Protein AF-A0AA45MJH7-F1 (afdb_monomer_lite)

Radius of gyration: 21.98 Å; chains: 1; bounding box: 47×29×57 Å

Foldseek 3Di:
DCVVVVVVVVVVVVVPPPPVVVVVVVVVVVVVVVVLVVQVVCCVVPVWHWDDDDPDIDTDDPVVSVVSVVVVVVVVVVPD

pLDDT: mean 72.45, std 13.28, range [42.12, 90.88]

Secondary structure (DSSP, 8-state):
--HHHHHHHHHHHHHS---TTHHHHHHHHHHHHHHHHHHHHHHHHH---EEEETTEEEEPPHHHHHHHHHHHHHHHHS--

Structure (mmCIF, N/CA/C/O backbone):
data_AF-A0AA45MJH7-F1
#
_entry.id   AF-A0AA45MJH7-F1
#
loop_
_atom_site.group_PDB
_atom_site.id
_atom_site.type_symbol
_atom_site.label_atom_id
_atom_site.label_alt_id
_atom_site.label_comp_id
_atom_site.label_asym_id
_atom_site.label_entity_id
_atom_site.label_seq_id
_atom_site.pdbx_PDB_ins_code
_atom_site.Cartn_x
_atom_site.Cartn_y
_atom_site.Cartn_z
_atom_site.occupancy
_atom_site.B_iso_or_equiv
_atom_site.auth_seq_id
_atom_site.auth_comp_id
_atom_site.auth_asym_id
_atom_site.auth_atom_id
_atom_site.pdbx_PDB_model_num
ATOM 1 N N . MET A 1 1 ? 36.512 -16.451 -41.675 1.00 61.84 1 MET A N 1
ATOM 2 C CA . MET A 1 1 ? 37.080 -16.460 -40.306 1.00 61.84 1 MET A CA 1
ATOM 3 C C . MET A 1 1 ? 36.223 -15.615 -39.351 1.00 61.84 1 MET A C 1
ATOM 5 O O . MET A 1 1 ? 36.704 -14.639 -38.803 1.00 61.84 1 MET A O 1
ATOM 9 N N . LEU A 1 2 ? 34.940 -15.953 -39.161 1.00 71.81 2 LEU A N 1
ATOM 10 C CA . LEU A 1 2 ? 34.025 -15.201 -38.268 1.00 71.81 2 LEU A CA 1
ATOM 11 C C . LEU A 1 2 ? 33.668 -15.972 -36.987 1.00 71.81 2 LEU A C 1
ATOM 13 O O . LEU A 1 2 ? 33.273 -15.380 -35.990 1.00 71.81 2 LEU A O 1
ATOM 17 N N . VAL A 1 3 ? 33.882 -17.288 -36.996 1.00 76.69 3 VAL A N 1
ATOM 18 C CA . VAL A 1 3 ? 33.634 -18.202 -35.873 1.00 76.69 3 VAL A CA 1
ATOM 19 C C . VAL A 1 3 ? 34.301 -17.770 -34.556 1.00 76.69 3 VAL A C 1
ATOM 21 O O . VAL A 1 3 ? 33.599 -17.761 -33.548 1.00 76.69 3 VAL A O 1
ATOM 24 N N . PRO A 1 4 ? 35.586 -17.352 -34.50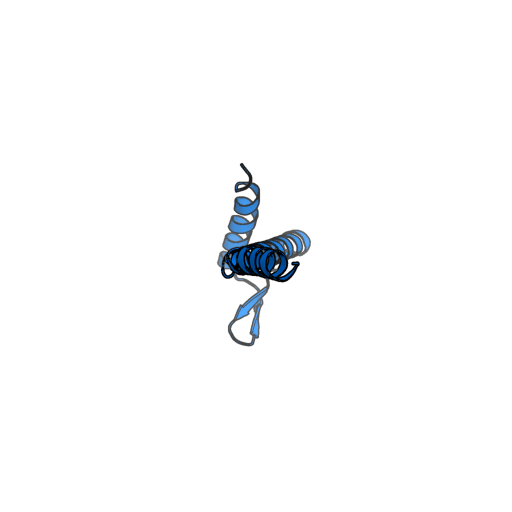7 1.00 77.62 4 PRO A N 1
ATOM 25 C CA . PRO A 1 4 ? 36.191 -16.969 -33.229 1.00 77.62 4 PRO A CA 1
ATOM 26 C C . PRO A 1 4 ? 35.569 -15.692 -32.655 1.00 77.62 4 PRO A C 1
ATOM 28 O O . PRO A 1 4 ? 35.435 -15.574 -31.444 1.00 77.62 4 PRO A O 1
ATOM 31 N N . PHE A 1 5 ? 35.121 -14.769 -33.511 1.00 80.31 5 PHE A N 1
ATOM 32 C CA . PHE A 1 5 ? 34.440 -13.546 -33.088 1.00 80.31 5 PHE A CA 1
ATOM 33 C C . PHE A 1 5 ? 33.066 -13.841 -32.490 1.00 80.31 5 PHE A C 1
ATOM 35 O O . PHE A 1 5 ? 32.726 -13.303 -31.442 1.00 80.31 5 PHE A O 1
ATOM 42 N N . VAL A 1 6 ? 32.297 -14.732 -33.121 1.00 85.06 6 VAL A N 1
ATOM 43 C CA . VAL A 1 6 ? 30.984 -15.149 -32.609 1.00 85.06 6 VAL A CA 1
ATOM 44 C C . VAL A 1 6 ? 31.128 -15.837 -31.252 1.00 85.06 6 VAL A C 1
ATOM 46 O O . VAL A 1 6 ? 30.384 -15.522 -30.328 1.00 85.06 6 VAL A O 1
ATOM 49 N N . LEU A 1 7 ? 32.122 -16.717 -31.099 1.00 87.31 7 LEU A N 1
ATOM 50 C CA . LEU A 1 7 ? 32.403 -17.377 -29.823 1.00 87.31 7 LEU A CA 1
ATOM 51 C C . LEU A 1 7 ? 32.843 -16.385 -28.747 1.00 87.31 7 LEU A C 1
ATOM 53 O O . LEU A 1 7 ? 32.405 -16.512 -27.610 1.00 87.31 7 LEU A O 1
ATOM 57 N N . LEU A 1 8 ? 33.646 -15.379 -29.099 1.00 83.69 8 LEU A N 1
ATOM 58 C CA . LEU A 1 8 ? 34.070 -14.340 -28.162 1.00 83.69 8 LEU A CA 1
ATOM 59 C C . LEU A 1 8 ? 32.882 -13.495 -27.682 1.00 83.69 8 LEU A C 1
ATOM 61 O O . LEU A 1 8 ? 32.773 -13.212 -26.495 1.00 83.69 8 LEU A O 1
ATOM 65 N N . VAL A 1 9 ? 31.971 -13.132 -28.589 1.00 84.25 9 VAL A N 1
ATOM 66 C CA . VAL A 1 9 ? 30.757 -12.367 -28.267 1.00 84.25 9 VAL A CA 1
ATOM 67 C C . VAL A 1 9 ? 29.809 -13.190 -27.396 1.00 84.25 9 VAL A C 1
ATOM 69 O O . VAL A 1 9 ? 29.335 -12.692 -26.379 1.00 84.25 9 VAL A O 1
ATOM 72 N N . LEU A 1 10 ? 29.574 -14.460 -27.738 1.00 82.12 10 LEU A N 1
ATOM 73 C CA . LEU A 1 10 ? 28.743 -15.365 -26.937 1.00 82.12 10 LEU A CA 1
ATOM 74 C C . LEU A 1 10 ? 29.356 -15.638 -25.563 1.00 82.12 10 LEU A C 1
ATOM 76 O O . LEU A 1 10 ? 28.644 -15.633 -24.564 1.00 82.12 10 LEU A O 1
ATOM 80 N N . TYR A 1 11 ? 30.674 -15.823 -25.502 1.00 84.12 11 TYR A N 1
ATOM 81 C CA . TYR A 1 11 ? 31.405 -15.955 -24.249 1.00 84.12 11 TYR A CA 1
ATOM 82 C C . TYR A 1 11 ? 31.242 -14.700 -23.394 1.00 84.12 11 TYR A C 1
ATOM 84 O O . TYR A 1 11 ? 30.922 -14.803 -22.219 1.00 84.12 11 TYR A O 1
ATOM 92 N N . TRP A 1 12 ? 31.357 -13.513 -23.989 1.00 78.25 12 TRP A N 1
ATOM 93 C CA . TRP A 1 12 ? 31.193 -12.252 -23.272 1.00 78.25 12 TRP A CA 1
ATOM 94 C C . TRP A 1 12 ? 29.762 -12.035 -22.760 1.00 78.25 12 TRP A C 1
ATOM 96 O O . TRP A 1 12 ? 29.575 -11.528 -21.657 1.00 78.25 12 TRP A O 1
ATOM 106 N N . ILE A 1 13 ? 28.751 -12.463 -23.523 1.00 73.81 13 ILE A N 1
ATOM 107 C CA . ILE A 1 13 ? 27.340 -12.427 -23.108 1.00 73.81 13 ILE A CA 1
ATOM 108 C C . ILE A 1 13 ? 27.081 -13.423 -21.968 1.00 73.81 13 ILE A C 1
ATOM 110 O O . ILE A 1 13 ? 26.409 -13.066 -21.007 1.00 73.81 13 ILE A O 1
ATOM 114 N N . SER A 1 14 ? 27.653 -14.628 -22.030 1.00 68.94 14 SER A N 1
ATOM 115 C CA . SER A 1 14 ? 27.527 -15.647 -20.976 1.00 68.94 14 SER A CA 1
ATOM 116 C C . SER A 1 14 ? 28.372 -15.355 -19.730 1.00 68.94 14 SER A C 1
ATOM 118 O O . SER A 1 14 ? 28.045 -15.824 -18.645 1.00 68.94 14 SER A O 1
ATOM 120 N N . SER A 1 15 ? 29.468 -14.602 -19.869 1.00 63.03 15 SER A N 1
ATOM 121 C CA . SER A 1 15 ? 30.318 -14.147 -18.760 1.00 63.03 15 SER A CA 1
ATOM 122 C C . SER A 1 15 ? 29.784 -12.903 -18.066 1.00 63.03 15 SER A C 1
ATOM 124 O O . SER A 1 15 ? 30.305 -12.550 -17.009 1.00 63.03 15 SER A O 1
ATOM 126 N N . ARG A 1 16 ? 28.754 -12.238 -18.610 1.00 59.25 16 ARG A N 1
ATOM 127 C CA . ARG A 1 16 ? 27.937 -11.366 -17.771 1.00 59.25 16 ARG A CA 1
ATOM 128 C C . ARG A 1 16 ? 27.190 -12.295 -16.821 1.00 59.25 16 ARG A C 1
ATOM 130 O O . ARG A 1 16 ? 26.351 -13.053 -17.306 1.00 59.25 16 ARG A O 1
ATOM 137 N N . PRO A 1 17 ? 27.499 -12.300 -15.511 1.00 52.50 17 PRO A N 1
ATOM 138 C CA . PRO A 1 17 ? 26.662 -13.011 -14.565 1.00 52.50 17 PRO A CA 1
ATOM 139 C C . PRO A 1 17 ? 25.253 -12.479 -14.792 1.00 52.50 17 PRO A C 1
ATOM 141 O O . PRO A 1 17 ? 25.021 -11.278 -14.662 1.00 52.50 17 PRO A O 1
ATOM 144 N N . GLY A 1 18 ? 24.351 -13.345 -15.256 1.00 50.94 18 GLY A N 1
ATOM 145 C CA . GLY A 1 18 ? 22.951 -12.982 -15.352 1.00 50.94 18 GLY A CA 1
ATOM 146 C C . GLY A 1 18 ? 22.554 -12.408 -14.000 1.00 50.94 18 GLY A C 1
ATOM 147 O O . GLY A 1 18 ? 22.846 -13.016 -12.973 1.00 50.94 18 GLY A O 1
ATOM 148 N N . ASP A 1 19 ? 21.954 -11.224 -14.000 1.00 52.72 19 ASP A N 1
ATOM 149 C CA . ASP A 1 19 ? 21.503 -10.497 -12.816 1.00 52.72 19 ASP A CA 1
ATOM 150 C C . ASP A 1 19 ? 20.402 -11.233 -11.999 1.00 52.72 19 ASP A C 1
ATOM 152 O O . ASP A 1 19 ? 19.495 -10.608 -11.453 1.00 52.72 19 ASP A O 1
ATOM 156 N N . GLY A 1 20 ? 20.417 -12.561 -11.889 1.00 58.50 20 GLY A N 1
ATOM 157 C CA . GLY A 1 20 ? 19.700 -13.297 -10.847 1.00 58.50 20 GLY A CA 1
ATOM 158 C C . GLY A 1 20 ? 20.656 -13.426 -9.670 1.00 58.50 20 GLY A C 1
ATOM 159 O O . GLY A 1 20 ? 21.600 -14.204 -9.781 1.00 58.50 20 GLY A O 1
ATOM 160 N N . PRO A 1 21 ? 20.544 -12.614 -8.603 1.00 51.00 21 PRO A N 1
ATOM 161 C CA . PRO A 1 21 ? 19.332 -12.279 -7.847 1.00 51.00 21 PRO A CA 1
ATOM 162 C C . PRO A 1 21 ? 19.101 -10.764 -7.649 1.00 51.00 21 PRO A C 1
ATOM 164 O O . PRO A 1 21 ? 18.203 -10.366 -6.911 1.00 51.00 21 PRO A O 1
ATOM 167 N N . ALA A 1 22 ? 19.914 -9.906 -8.271 1.00 51.28 22 ALA A N 1
ATOM 168 C CA . ALA A 1 22 ? 19.890 -8.460 -8.047 1.00 51.28 22 ALA A CA 1
ATOM 169 C C . ALA A 1 22 ? 18.744 -7.759 -8.792 1.00 51.28 22 ALA A C 1
ATOM 171 O O . ALA A 1 22 ? 18.180 -6.797 -8.276 1.00 51.28 22 ALA A O 1
ATOM 172 N N . VAL A 1 23 ? 18.360 -8.239 -9.981 1.00 50.97 23 VAL A N 1
ATOM 173 C CA . VAL A 1 23 ? 17.204 -7.701 -10.723 1.00 50.97 23 VAL A CA 1
ATOM 174 C C . VAL A 1 23 ? 15.886 -8.173 -10.122 1.00 50.97 23 VAL A C 1
ATOM 176 O O . VAL A 1 23 ? 14.92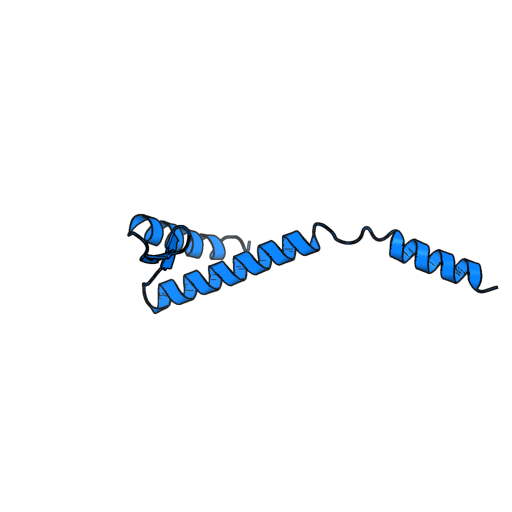2 -7.414 -10.145 1.00 50.97 23 VAL A O 1
ATOM 179 N N . THR A 1 24 ? 15.841 -9.381 -9.555 1.00 52.44 24 THR A N 1
ATOM 180 C CA . THR A 1 24 ? 14.707 -9.828 -8.736 1.00 52.44 24 THR A CA 1
ATOM 181 C C . THR A 1 24 ? 14.647 -9.023 -7.447 1.00 52.44 24 THR A C 1
ATOM 183 O O . THR A 1 24 ? 13.676 -8.314 -7.275 1.00 52.44 24 THR A O 1
ATOM 186 N N . ALA A 1 25 ? 15.723 -8.934 -6.656 1.00 55.84 25 ALA A N 1
ATOM 187 C CA . ALA A 1 25 ? 15.729 -8.146 -5.419 1.00 55.84 25 ALA A CA 1
ATOM 188 C C . ALA A 1 25 ? 15.395 -6.657 -5.630 1.00 55.84 25 ALA A C 1
ATOM 190 O O . ALA A 1 25 ? 14.671 -6.079 -4.830 1.00 55.84 25 ALA A O 1
ATOM 191 N N . ARG A 1 26 ? 15.867 -6.024 -6.718 1.00 51.19 26 ARG A N 1
ATOM 192 C CA . ARG A 1 26 ? 15.460 -4.650 -7.072 1.00 51.19 26 ARG A CA 1
ATOM 193 C C . ARG A 1 26 ? 14.012 -4.559 -7.542 1.00 51.19 26 ARG A C 1
ATOM 195 O O . ARG A 1 26 ? 13.390 -3.529 -7.323 1.00 51.19 26 ARG A O 1
ATOM 202 N N . ARG A 1 27 ? 13.486 -5.583 -8.222 1.00 53.44 27 ARG A N 1
ATOM 203 C CA . ARG A 1 27 ? 12.067 -5.635 -8.600 1.00 53.44 27 ARG A CA 1
ATOM 204 C C . ARG A 1 27 ? 11.175 -5.876 -7.398 1.00 53.44 27 ARG A C 1
ATOM 206 O O . ARG A 1 27 ? 10.147 -5.228 -7.330 1.00 53.44 27 ARG A O 1
ATOM 213 N N . ASP A 1 28 ? 11.566 -6.766 -6.496 1.00 55.94 28 ASP A N 1
ATOM 214 C CA . ASP A 1 28 ? 10.866 -7.058 -5.251 1.00 55.94 28 ASP A CA 1
ATOM 215 C C . ASP A 1 28 ? 10.867 -5.809 -4.364 1.00 55.94 28 ASP A C 1
ATOM 217 O O . ASP A 1 28 ? 9.798 -5.337 -4.007 1.00 55.94 28 ASP A O 1
ATOM 221 N N . ALA A 1 29 ? 12.023 -5.157 -4.176 1.00 58.53 29 ALA A N 1
ATOM 222 C CA . ALA A 1 29 ? 12.109 -3.876 -3.472 1.00 58.53 29 ALA A CA 1
ATOM 223 C C . ALA A 1 29 ? 11.246 -2.786 -4.129 1.00 58.53 29 ALA A C 1
ATOM 225 O O . ALA A 1 29 ? 10.431 -2.166 -3.462 1.00 58.53 29 ALA A O 1
ATOM 226 N N . ALA A 1 30 ? 11.334 -2.605 -5.452 1.00 60.47 30 ALA A N 1
ATOM 227 C CA . ALA A 1 30 ? 10.497 -1.631 -6.153 1.00 60.47 30 ALA A CA 1
ATOM 228 C C . ALA A 1 30 ? 8.998 -1.982 -6.102 1.00 60.47 30 ALA A C 1
ATOM 230 O O . ALA A 1 30 ? 8.154 -1.090 -6.139 1.00 60.47 30 ALA A O 1
ATOM 231 N N . HIS A 1 31 ? 8.643 -3.267 -6.048 1.00 62.75 31 HIS A N 1
ATOM 232 C CA . HIS A 1 31 ? 7.259 -3.713 -5.932 1.00 62.75 31 HIS A CA 1
ATOM 233 C C . HIS A 1 31 ? 6.718 -3.478 -4.519 1.00 62.75 31 HIS A C 1
ATOM 235 O O . HIS A 1 31 ? 5.586 -3.012 -4.382 1.00 62.75 31 HIS A O 1
ATOM 241 N N . ASP A 1 32 ? 7.533 -3.728 -3.494 1.00 65.19 32 ASP A N 1
ATOM 242 C CA . ASP A 1 32 ? 7.231 -3.413 -2.100 1.00 65.19 32 ASP A CA 1
ATOM 243 C C . ASP A 1 32 ? 7.127 -1.898 -1.875 1.00 65.19 32 ASP A C 1
ATOM 245 O O . ASP A 1 32 ? 6.157 -1.455 -1.266 1.00 65.19 32 ASP A O 1
ATOM 249 N N . ASP A 1 33 ? 8.018 -1.088 -2.457 1.00 66.81 33 ASP A N 1
ATOM 250 C CA . ASP A 1 33 ? 7.939 0.380 -2.423 1.00 66.81 33 ASP A CA 1
ATOM 251 C C . ASP A 1 33 ? 6.661 0.900 -3.092 1.00 66.81 33 ASP A C 1
ATOM 253 O O . ASP A 1 33 ? 5.953 1.741 -2.539 1.00 66.81 33 ASP A O 1
ATOM 257 N N . VAL A 1 34 ? 6.307 0.375 -4.270 1.00 72.56 34 VAL A N 1
ATOM 258 C CA . VAL A 1 34 ? 5.067 0.763 -4.963 1.00 72.56 34 VAL A CA 1
ATOM 259 C C . VAL A 1 34 ? 3.835 0.341 -4.163 1.00 72.56 34 VAL A C 1
ATOM 261 O O . VAL A 1 34 ? 2.851 1.084 -4.104 1.00 72.56 34 VAL A O 1
ATOM 264 N N . ARG A 1 35 ? 3.866 -0.836 -3.529 1.00 74.88 35 ARG A N 1
ATOM 265 C CA . ARG A 1 35 ? 2.776 -1.318 -2.675 1.00 74.88 35 ARG A CA 1
ATOM 266 C C . ARG A 1 35 ? 2.641 -0.468 -1.413 1.00 74.88 35 ARG A C 1
ATOM 268 O O . ARG A 1 35 ? 1.517 -0.113 -1.059 1.00 74.88 35 ARG A O 1
ATOM 275 N N . LEU A 1 36 ? 3.756 -0.111 -0.780 1.00 73.94 36 LEU A N 1
ATOM 276 C CA . LEU A 1 36 ? 3.799 0.727 0.414 1.00 73.94 36 LEU A CA 1
ATOM 277 C C . LEU A 1 36 ? 3.330 2.148 0.101 1.00 73.94 36 LEU A C 1
ATOM 279 O O . LEU A 1 36 ? 2.424 2.643 0.761 1.00 73.94 36 LEU A O 1
ATOM 283 N N . ALA A 1 37 ? 3.842 2.770 -0.964 1.00 75.94 37 ALA A N 1
ATOM 284 C CA . ALA A 1 37 ? 3.415 4.099 -1.400 1.00 75.94 37 ALA A CA 1
ATOM 285 C C . ALA A 1 37 ? 1.909 4.150 -1.703 1.00 75.94 37 ALA A C 1
ATOM 287 O O . ALA A 1 37 ? 1.231 5.123 -1.361 1.00 75.94 37 ALA A O 1
ATOM 288 N N . ARG A 1 38 ? 1.361 3.082 -2.300 1.00 79.31 38 ARG A N 1
ATOM 289 C CA . ARG A 1 38 ? -0.079 2.958 -2.545 1.00 79.31 38 ARG A CA 1
ATOM 290 C C . ARG A 1 38 ? -0.870 2.807 -1.244 1.00 79.31 38 ARG A C 1
ATOM 292 O O . ARG A 1 38 ? -1.831 3.546 -1.061 1.00 79.31 38 ARG A O 1
ATOM 299 N N . SER A 1 39 ? -0.425 1.929 -0.337 1.00 77.44 39 SER A N 1
ATOM 300 C CA . SER A 1 39 ? -1.018 1.753 1.001 1.00 77.44 39 SER A CA 1
ATOM 301 C C . SER A 1 39 ? -1.044 3.077 1.768 1.00 77.44 39 SER A C 1
ATOM 303 O O . SER A 1 39 ? -2.096 3.509 2.226 1.00 77.44 39 SER A O 1
ATOM 305 N N . CYS A 1 40 ? 0.084 3.790 1.806 1.00 82.44 40 CYS A N 1
ATOM 306 C CA . CYS A 1 40 ? 0.227 5.088 2.457 1.00 82.44 40 CYS A CA 1
ATOM 307 C C . CYS A 1 40 ? -0.673 6.166 1.843 1.00 82.44 40 CYS A C 1
ATOM 309 O O . CYS A 1 40 ? -1.289 6.943 2.571 1.00 82.44 40 CYS A O 1
ATOM 311 N N . SER A 1 41 ? -0.772 6.225 0.512 1.00 80.94 41 SER A N 1
ATOM 312 C CA . SER A 1 41 ? -1.629 7.201 -0.167 1.00 80.94 41 SER A CA 1
ATOM 313 C C . SER A 1 41 ? -3.112 6.939 0.102 1.00 80.94 41 SER A C 1
ATOM 315 O O . SER A 1 41 ? -3.847 7.869 0.444 1.00 80.94 41 SER A O 1
ATOM 317 N N . ASP A 1 42 ? -3.546 5.679 0.014 1.00 80.12 42 ASP A N 1
ATOM 318 C CA . ASP A 1 42 ? -4.923 5.285 0.318 1.00 80.12 42 ASP A CA 1
ATOM 319 C C . ASP A 1 42 ? -5.248 5.527 1.799 1.00 80.12 42 ASP A C 1
ATOM 321 O O . ASP A 1 42 ? -6.310 6.075 2.124 1.00 80.12 42 ASP A O 1
ATOM 325 N N . PHE A 1 43 ? -4.297 5.223 2.685 1.00 81.25 43 PHE A N 1
ATOM 326 C CA . PHE A 1 43 ? -4.387 5.475 4.115 1.00 81.25 43 PHE A CA 1
ATOM 327 C C . PHE A 1 43 ? -4.530 6.966 4.443 1.00 81.25 43 PHE A C 1
ATOM 329 O O . PHE A 1 43 ? -5.459 7.341 5.153 1.00 81.25 43 PHE A O 1
ATOM 336 N N . GLN A 1 44 ? -3.687 7.840 3.888 1.00 80.12 44 GLN A N 1
ATOM 337 C CA . GLN A 1 44 ? -3.794 9.287 4.119 1.00 80.12 44 GLN A CA 1
ATOM 338 C C . GLN A 1 44 ? -5.071 9.883 3.516 1.00 80.12 44 GLN A C 1
ATOM 340 O O . GLN A 1 44 ? -5.641 10.826 4.064 1.00 80.12 44 GLN A O 1
ATOM 345 N N . ARG A 1 45 ? -5.544 9.335 2.391 1.00 81.25 45 ARG A N 1
ATOM 346 C CA . ARG A 1 45 ? -6.725 9.851 1.691 1.00 81.25 45 ARG A CA 1
ATOM 347 C C . ARG A 1 45 ? -8.040 9.447 2.350 1.00 81.25 45 ARG A C 1
ATOM 349 O O . ARG A 1 45 ? -8.980 10.238 2.356 1.00 81.25 45 ARG A O 1
ATOM 356 N N . THR A 1 46 ? -8.138 8.211 2.834 1.00 80.25 46 THR A N 1
ATOM 357 C CA . THR A 1 46 ? -9.400 7.641 3.342 1.00 80.25 46 THR A CA 1
ATOM 358 C C . THR A 1 46 ? -9.372 7.297 4.825 1.00 80.25 46 THR A C 1
ATOM 360 O O . THR A 1 46 ? -10.420 7.000 5.396 1.00 80.25 46 THR A O 1
ATOM 363 N N . GLY A 1 47 ? -8.198 7.305 5.458 1.00 75.56 47 GLY A N 1
ATOM 364 C CA . GLY A 1 47 ? -8.001 6.861 6.837 1.00 75.56 47 GLY A CA 1
ATOM 365 C C . GLY A 1 47 ? -8.216 5.360 7.041 1.00 75.56 47 GLY A C 1
ATOM 366 O O . GLY A 1 47 ? -8.194 4.902 8.187 1.00 75.56 47 GLY A O 1
ATOM 367 N N . ASN A 1 48 ? -8.452 4.598 5.971 1.00 77.50 48 ASN A N 1
ATOM 368 C CA . ASN A 1 48 ? -8.725 3.171 6.030 1.00 77.50 48 ASN A CA 1
ATOM 369 C C . ASN A 1 48 ? -7.470 2.388 5.665 1.00 77.50 48 ASN A C 1
ATOM 371 O O . ASN A 1 48 ? -6.942 2.520 4.565 1.00 77.50 48 ASN A O 1
ATOM 375 N N . LEU A 1 49 ? -7.029 1.547 6.597 1.00 82.62 49 LEU A N 1
ATOM 376 C CA . LEU A 1 49 ? -5.994 0.553 6.364 1.00 82.62 49 LEU A CA 1
ATOM 377 C C . LEU A 1 49 ? -6.645 -0.826 6.437 1.00 82.62 49 LEU A C 1
ATOM 379 O O . LEU A 1 49 ? -7.375 -1.134 7.380 1.00 82.62 49 LEU A O 1
ATOM 383 N N . SER A 1 50 ? -6.401 -1.632 5.412 1.00 83.12 50 SER A N 1
ATOM 384 C CA . SER A 1 50 ? -6.901 -2.998 5.305 1.00 83.12 50 SER A CA 1
ATOM 385 C C . SER A 1 50 ? -5.734 -3.956 5.467 1.00 83.12 50 SER A C 1
ATOM 387 O O . SER A 1 50 ? -4.798 -3.930 4.669 1.00 83.12 50 SER A O 1
ATOM 389 N N . VAL A 1 51 ? -5.784 -4.783 6.507 1.00 81.94 51 VAL A N 1
ATOM 390 C CA . VAL A 1 51 ? -4.714 -5.721 6.844 1.00 81.94 51 VAL A CA 1
ATOM 391 C C . VAL A 1 51 ? -5.140 -7.125 6.416 1.00 81.94 51 VAL A C 1
ATOM 393 O O . VAL A 1 51 ? -6.251 -7.550 6.755 1.00 81.94 51 VAL A O 1
ATOM 396 N N . PRO A 1 52 ? -4.301 -7.851 5.657 1.00 81.81 52 PRO A N 1
ATOM 397 C CA . PRO A 1 52 ? -4.557 -9.253 5.361 1.00 81.81 52 PRO A CA 1
ATOM 398 C C . PRO A 1 52 ? -4.473 -10.088 6.647 1.00 81.81 52 PRO A C 1
ATOM 400 O O . PRO A 1 52 ? -3.487 -10.020 7.379 1.00 81.81 52 PRO A O 1
ATOM 403 N N . ASP A 1 53 ? -5.507 -10.882 6.903 1.00 82.88 53 ASP A N 1
ATOM 404 C CA . ASP A 1 53 ? -5.660 -11.785 8.043 1.00 82.88 53 ASP A CA 1
ATOM 405 C C . ASP A 1 53 ? -5.982 -13.186 7.502 1.00 82.88 53 ASP A C 1
AT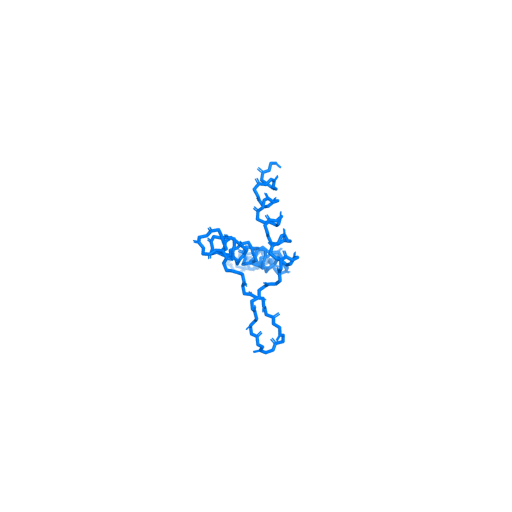OM 407 O O . ASP A 1 53 ? -7.137 -13.565 7.296 1.00 82.88 53 ASP A O 1
ATOM 411 N N . GLY A 1 54 ? -4.926 -13.922 7.146 1.00 85.69 54 GLY A N 1
ATOM 412 C CA . GLY A 1 54 ? -5.053 -15.189 6.423 1.00 85.69 54 GLY A CA 1
ATOM 413 C C . GLY A 1 54 ? -5.705 -15.000 5.047 1.00 85.69 54 GLY A C 1
ATOM 414 O O . GLY A 1 54 ? -5.213 -14.223 4.230 1.00 85.69 54 GLY A O 1
ATOM 415 N N . ASP A 1 55 ? -6.811 -15.708 4.803 1.00 90.88 55 ASP A N 1
ATOM 416 C CA . ASP A 1 55 ? -7.632 -15.605 3.583 1.00 90.88 55 ASP A CA 1
ATOM 417 C C . ASP A 1 55 ? -8.609 -14.414 3.591 1.00 90.88 55 ASP A C 1
ATOM 419 O O . ASP A 1 55 ? -9.309 -14.160 2.606 1.00 90.88 55 ASP A O 1
ATOM 423 N N . HIS A 1 56 ? -8.693 -13.676 4.697 1.00 85.12 56 HIS A N 1
ATOM 424 C CA . HIS A 1 56 ? -9.602 -12.547 4.842 1.00 85.12 56 HIS A CA 1
ATOM 425 C C . HIS A 1 56 ? -8.846 -11.223 4.899 1.00 85.12 56 HIS A C 1
ATOM 427 O O . HIS A 1 56 ? -7.641 -11.158 5.124 1.00 85.12 56 HIS A O 1
ATOM 433 N N . VAL A 1 57 ? -9.576 -10.133 4.683 1.00 86.06 57 VAL A N 1
ATOM 434 C CA . VAL A 1 57 ? -9.065 -8.777 4.871 1.00 86.06 57 VAL A CA 1
ATOM 435 C C . VAL A 1 57 ? -9.896 -8.137 5.966 1.00 86.06 57 VAL A C 1
ATOM 437 O O . VAL A 1 57 ? -11.124 -8.099 5.870 1.00 86.06 57 VAL A O 1
ATOM 440 N N . ARG A 1 58 ? -9.227 -7.650 7.010 1.00 89.31 58 ARG A N 1
ATOM 441 C CA . ARG A 1 58 ? -9.871 -6.977 8.139 1.00 89.31 58 ARG A CA 1
ATOM 442 C C . ARG A 1 58 ? -9.427 -5.518 8.220 1.00 89.31 58 ARG A C 1
ATOM 444 O O . ARG A 1 58 ? -8.330 -5.185 7.762 1.00 89.31 58 ARG A O 1
ATOM 451 N N . PRO A 1 59 ? -10.246 -4.633 8.808 1.00 85.69 59 PRO A N 1
ATOM 452 C CA . PRO A 1 59 ? -9.784 -3.294 9.137 1.00 85.69 59 PRO A CA 1
ATOM 453 C C . PRO A 1 59 ? -8.596 -3.367 10.104 1.00 85.69 59 PRO A C 1
ATOM 455 O O . PRO A 1 59 ? -8.543 -4.227 10.991 1.00 85.69 59 PRO A O 1
ATOM 458 N N . ALA A 1 60 ? -7.641 -2.462 9.916 1.00 86.75 60 ALA A N 1
ATOM 459 C CA . ALA A 1 60 ? -6.511 -2.310 10.815 1.00 86.75 60 ALA A CA 1
ATOM 460 C C . ALA A 1 60 ? -6.967 -1.859 12.205 1.00 86.75 60 ALA A C 1
ATOM 462 O O . ALA A 1 60 ? -7.856 -1.017 12.345 1.00 86.75 60 ALA A O 1
ATOM 463 N N . THR A 1 61 ? -6.303 -2.3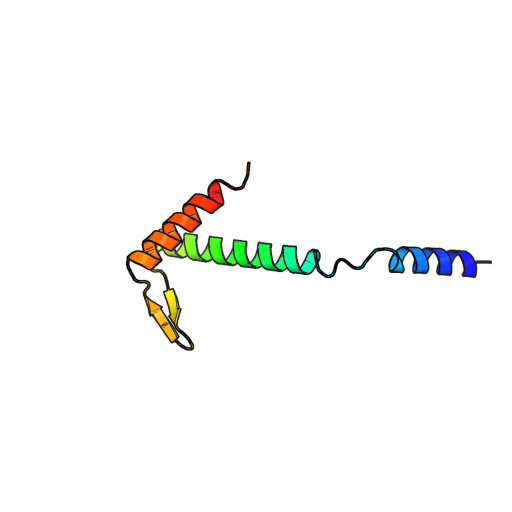84 13.226 1.00 88.38 61 THR A N 1
ATOM 464 C CA . THR A 1 61 ? -6.366 -1.849 14.588 1.00 88.38 61 THR A CA 1
ATOM 465 C C . THR A 1 61 ? -5.613 -0.520 14.685 1.00 88.38 61 THR A C 1
ATOM 467 O O . THR A 1 61 ? -4.763 -0.220 13.845 1.00 88.38 61 THR A O 1
ATOM 470 N N . ASP A 1 62 ? -5.864 0.269 15.733 1.00 85.25 62 ASP A N 1
ATOM 471 C CA . ASP A 1 62 ? -5.150 1.536 15.957 1.00 85.25 62 ASP A CA 1
ATOM 472 C C . ASP A 1 62 ? -3.628 1.347 16.048 1.00 85.25 62 ASP A C 1
ATOM 474 O O . ASP A 1 62 ? -2.869 2.153 15.518 1.00 85.25 62 ASP A O 1
ATOM 478 N N . ALA A 1 63 ? -3.170 0.239 16.638 1.00 86.62 63 ALA A N 1
ATOM 479 C CA . ALA A 1 63 ? -1.747 -0.086 16.711 1.00 86.62 63 ALA A CA 1
ATOM 480 C C . ALA A 1 63 ? -1.137 -0.355 15.322 1.00 86.62 63 ALA A C 1
ATOM 482 O O . ALA A 1 63 ? -0.053 0.138 15.014 1.00 86.62 63 ALA A O 1
ATOM 483 N N . GLU A 1 64 ? -1.837 -1.103 14.464 1.00 85.88 64 GLU A N 1
ATOM 484 C CA . GLU A 1 64 ? -1.407 -1.369 13.081 1.00 85.88 64 GLU A CA 1
ATOM 485 C C . GLU A 1 64 ? -1.437 -0.096 12.231 1.00 85.88 64 GLU A C 1
ATOM 487 O O . GLU A 1 64 ? -0.564 0.123 11.394 1.00 85.88 64 GLU A O 1
ATOM 492 N N . LYS A 1 65 ? -2.416 0.768 12.491 1.00 82.19 65 LYS A N 1
ATOM 493 C CA . LYS A 1 65 ? -2.579 2.063 11.845 1.00 82.19 65 LYS A CA 1
ATOM 494 C C . LYS A 1 65 ? -1.430 3.019 12.179 1.00 82.19 65 LYS A C 1
ATOM 496 O O . LYS A 1 65 ? -0.836 3.594 11.271 1.00 82.19 65 LYS A O 1
ATOM 501 N N . SER A 1 66 ? -1.058 3.125 13.455 1.00 83.31 66 SER A N 1
ATOM 502 C CA . SER A 1 66 ? 0.112 3.900 13.891 1.00 83.31 66 SER A CA 1
ATOM 503 C C . SER A 1 66 ? 1.432 3.315 13.376 1.00 83.31 66 SER A C 1
ATOM 505 O O . SER A 1 66 ? 2.357 4.060 13.047 1.00 83.31 66 SER A O 1
ATOM 507 N N . ALA A 1 67 ? 1.530 1.987 13.272 1.00 83.69 67 ALA A N 1
ATOM 508 C CA . ALA A 1 67 ? 2.701 1.333 12.695 1.00 83.69 67 ALA A CA 1
ATOM 509 C C . ALA A 1 67 ? 2.856 1.646 11.198 1.00 83.69 67 ALA A C 1
ATOM 511 O O . ALA A 1 67 ? 3.968 1.920 10.751 1.00 83.69 67 ALA A O 1
ATOM 512 N N . GLU A 1 68 ? 1.763 1.642 10.430 1.00 79.81 68 GLU A N 1
ATOM 513 C CA . GLU A 1 68 ? 1.794 2.020 9.014 1.00 79.81 68 GLU A CA 1
ATOM 514 C C . GLU A 1 68 ? 2.100 3.510 8.832 1.00 79.81 68 GLU A C 1
ATOM 516 O O . GLU A 1 68 ? 2.933 3.858 8.004 1.00 79.81 68 GLU A O 1
ATOM 521 N N . GLU A 1 69 ? 1.525 4.390 9.657 1.00 82.94 69 GLU A N 1
ATOM 522 C CA . GLU A 1 69 ? 1.858 5.822 9.650 1.00 82.94 69 GLU A CA 1
ATOM 523 C C . GLU A 1 69 ? 3.363 6.057 9.852 1.00 82.94 69 GLU A C 1
ATOM 525 O O . GLU A 1 69 ? 3.986 6.821 9.113 1.00 82.94 69 GLU A O 1
ATOM 530 N N . SER A 1 70 ? 3.967 5.322 10.789 1.00 80.81 70 SER A N 1
ATOM 531 C CA . SER A 1 70 ? 5.407 5.386 11.056 1.00 80.81 70 SER A CA 1
ATOM 532 C C . SER A 1 70 ? 6.243 4.874 9.875 1.00 80.81 70 SER A C 1
ATOM 534 O O . SER A 1 70 ? 7.299 5.432 9.580 1.00 80.81 70 SER A O 1
ATOM 536 N N . ARG A 1 71 ? 5.775 3.841 9.158 1.00 76.69 71 ARG A N 1
ATOM 537 C CA . ARG A 1 71 ? 6.434 3.353 7.932 1.00 76.69 71 ARG A CA 1
ATOM 538 C C . ARG A 1 71 ? 6.341 4.363 6.793 1.00 76.69 71 ARG A C 1
ATOM 540 O O . ARG A 1 71 ? 7.340 4.600 6.124 1.00 76.69 71 ARG A O 1
ATOM 547 N N . CYS A 1 72 ? 5.178 4.985 6.606 1.00 78.50 72 CYS A N 1
ATOM 548 C CA . CYS A 1 72 ? 4.983 6.024 5.597 1.00 78.50 72 CYS A CA 1
ATOM 549 C C . CYS A 1 72 ? 5.866 7.253 5.853 1.00 78.50 72 CYS A C 1
ATOM 551 O O . CYS A 1 72 ? 6.338 7.867 4.898 1.00 78.50 72 CYS A O 1
ATOM 553 N N . ALA A 1 73 ? 6.094 7.604 7.123 1.00 77.69 73 ALA A N 1
ATOM 554 C CA . ALA A 1 73 ? 7.012 8.673 7.505 1.00 77.69 73 ALA A CA 1
ATOM 555 C C . ALA A 1 73 ? 8.477 8.295 7.218 1.00 77.69 73 ALA A C 1
ATOM 557 O O . ALA A 1 73 ? 9.177 9.054 6.555 1.00 77.69 73 ALA A O 1
ATOM 558 N N . GLY A 1 74 ? 8.909 7.091 7.614 1.00 66.38 74 GLY A N 1
ATOM 559 C CA . GLY A 1 74 ? 10.294 6.637 7.429 1.00 66.38 74 GLY A CA 1
ATOM 560 C C . GLY A 1 74 ? 10.721 6.452 5.965 1.00 66.38 74 GLY A C 1
ATOM 561 O O . GLY A 1 74 ? 11.893 6.632 5.637 1.00 66.38 74 GLY A O 1
ATOM 562 N N . SER A 1 75 ? 9.792 6.154 5.049 1.00 56.75 75 SER A N 1
ATOM 563 C CA . SER A 1 75 ? 10.092 6.079 3.608 1.00 56.75 75 SER A CA 1
ATOM 564 C C . SER A 1 75 ? 10.481 7.428 2.990 1.00 56.75 75 SER A C 1
ATOM 566 O O . SER A 1 75 ? 11.187 7.446 1.984 1.00 56.75 75 SER A O 1
ATOM 568 N N . ALA A 1 76 ? 10.063 8.555 3.580 1.00 54.38 76 ALA A N 1
ATOM 569 C CA . ALA A 1 76 ? 10.485 9.884 3.132 1.00 54.38 76 ALA A CA 1
ATOM 570 C C . ALA A 1 76 ? 11.933 10.213 3.544 1.00 54.38 76 ALA A C 1
ATOM 572 O O . ALA A 1 76 ? 12.563 11.062 2.923 1.00 54.38 76 ALA A O 1
ATOM 573 N N . GLU A 1 77 ? 12.462 9.522 4.558 1.00 49.28 77 GLU A N 1
ATOM 574 C CA . GLU A 1 77 ? 13.753 9.818 5.194 1.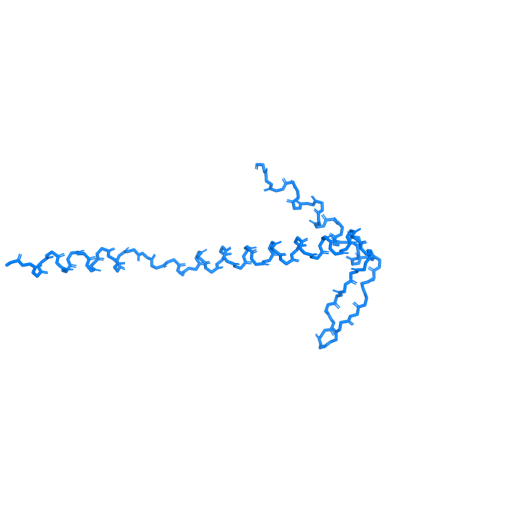00 49.28 77 GLU A CA 1
ATOM 575 C C . GLU A 1 77 ? 14.896 8.924 4.679 1.00 49.28 77 GLU A C 1
ATOM 577 O O . GLU A 1 77 ? 16.064 9.215 4.906 1.00 49.28 77 GLU A O 1
ATOM 582 N N . SER A 1 78 ? 14.591 7.843 3.950 1.00 45.69 78 SER A N 1
ATOM 583 C CA . SER A 1 78 ? 15.603 6.905 3.432 1.00 45.69 78 SER A CA 1
ATOM 584 C C . SER A 1 78 ? 16.175 7.287 2.051 1.00 45.69 78 SER A C 1
ATOM 586 O O . SER A 1 78 ? 16.887 6.485 1.445 1.00 45.69 78 SER A O 1
ATOM 588 N N . SER A 1 79 ? 15.859 8.487 1.548 1.00 45.66 79 SER A N 1
ATOM 589 C CA . SER A 1 79 ? 16.419 9.075 0.319 1.00 45.66 79 SER A CA 1
ATOM 590 C C . SER A 1 79 ? 17.408 10.202 0.645 1.00 45.66 79 SER A C 1
ATOM 592 O O . SER A 1 79 ? 17.210 11.331 0.207 1.00 45.66 79 SER A O 1
ATOM 594 N N . GLU A 1 80 ? 18.460 9.919 1.413 1.00 42.12 80 GLU A N 1
ATOM 595 C CA . GLU A 1 80 ? 19.579 10.852 1.636 1.00 42.12 80 GLU A CA 1
ATOM 596 C C . GLU A 1 80 ? 20.935 10.146 1.544 1.00 42.12 80 GLU A C 1
ATOM 598 O O . GLU A 1 80 ? 21.053 9.003 2.047 1.00 42.12 80 GLU A O 1
#

Sequence (80 aa):
MLVPFVLLVLYWISSRPGDGPAVTARRDAAHDDVRLARSCSDFQRTGNLSVPDGDHVRPATDAEKSAEESRCAG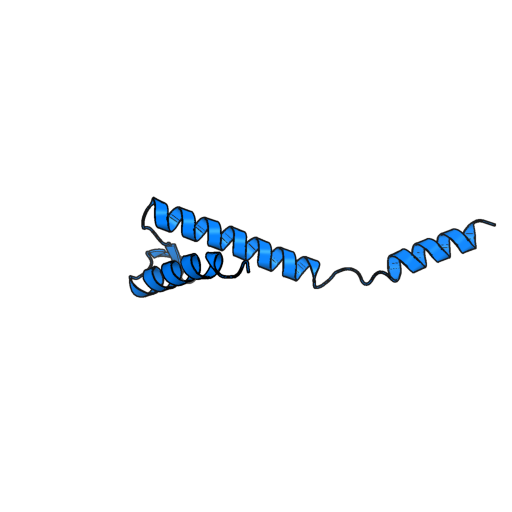SAESSE